Protein AF-A0A257A4C9-F1 (afdb_monomer)

Foldseek 3Di:
DDDAWDDDPQFTADPNDTHGFQKAFQFWFFDAPDDDDLCAQALGGHRLHDSLRGPQKDKAGFQHDVVRHIDTDFMARDDDPPNVVVHHNTDDDDDDDDDDDDPPDHDSHMWMDHDPDIDGRFDDPDVVVRVVVRLVSQLVCCCVVVVDDSVVSD

Sequence (154 aa):
MTRICTIKDGYAMLNGVKIKCIPMIGVIGVAGYEEVSCGVPGRHGGNMDTNLMRKGAILYLPVFRDGALFAVGDLHAVMSDGEVCVTGCEVSGKVTVELDVMKNLAPSWPVLEFGENYYLLVSHEDINKAFREGIKLAVKILEHSLGISWEDAY

Structure (mmCIF, N/CA/C/O backbone):
data_AF-A0A257A4C9-F1
#
_entry.id   AF-A0A257A4C9-F1
#
loop_
_atom_site.group_PDB
_atom_site.id
_atom_site.type_symbol
_atom_site.label_atom_id
_atom_site.label_alt_id
_atom_site.label_comp_id
_atom_site.label_asym_id
_atom_site.label_entity_id
_atom_site.label_seq_id
_atom_site.pdbx_PDB_ins_code
_atom_site.Cartn_x
_atom_site.Cartn_y
_atom_site.Cartn_z
_atom_site.occupancy
_atom_site.B_iso_or_equiv
_atom_site.auth_seq_id
_atom_site.auth_comp_id
_atom_site.auth_asym_id
_atom_site.auth_atom_id
_atom_site.pdbx_PDB_model_num
ATOM 1 N N . MET A 1 1 ? 1.589 8.442 24.575 1.00 70.69 1 MET A N 1
ATOM 2 C CA . MET A 1 1 ? 0.514 7.987 25.488 1.00 70.69 1 MET A CA 1
ATOM 3 C C . MET A 1 1 ? -0.563 7.356 24.628 1.00 70.69 1 MET A C 1
ATOM 5 O O . MET A 1 1 ? -1.149 8.070 23.827 1.00 70.69 1 MET A O 1
ATOM 9 N N . THR A 1 2 ? -0.783 6.049 24.753 1.00 84.44 2 THR A N 1
ATOM 10 C CA . THR A 1 2 ? -1.819 5.325 23.997 1.00 84.44 2 THR A CA 1
ATOM 11 C C . THR A 1 2 ? -3.203 5.669 24.539 1.00 84.44 2 THR A C 1
ATOM 13 O O . THR A 1 2 ? -3.380 5.783 25.754 1.00 84.44 2 THR A O 1
ATOM 16 N N . ARG A 1 3 ? -4.188 5.846 23.653 1.00 89.44 3 ARG A N 1
ATOM 17 C CA . ARG A 1 3 ? -5.594 6.045 24.025 1.00 89.44 3 ARG A CA 1
ATOM 18 C C . ARG A 1 3 ? -6.453 4.957 23.403 1.00 89.44 3 ARG A C 1
ATOM 20 O O . ARG A 1 3 ? -6.245 4.589 22.256 1.00 89.44 3 ARG A O 1
ATOM 27 N N . ILE A 1 4 ? -7.423 4.472 24.169 1.00 92.44 4 ILE A N 1
ATOM 28 C CA . ILE A 1 4 ? -8.406 3.505 23.683 1.00 92.44 4 ILE A CA 1
ATOM 29 C C . ILE A 1 4 ? -9.565 4.281 23.056 1.00 92.44 4 ILE A C 1
ATOM 31 O O . ILE A 1 4 ? -10.196 5.103 23.724 1.00 92.44 4 ILE A O 1
ATOM 35 N N . CYS A 1 5 ? -9.846 3.999 21.787 1.00 92.19 5 CYS A N 1
ATOM 36 C CA . CYS A 1 5 ? -10.993 4.527 21.056 1.00 92.19 5 CYS A CA 1
ATOM 37 C C . CYS A 1 5 ? -12.076 3.448 20.978 1.00 92.19 5 CYS A C 1
ATOM 39 O O . CYS A 1 5 ? -11.860 2.384 20.401 1.00 92.19 5 CYS A O 1
ATOM 41 N N . THR A 1 6 ? -13.260 3.711 21.531 1.00 95.56 6 THR A N 1
ATOM 42 C CA . THR A 1 6 ? -14.396 2.794 21.368 1.00 95.56 6 THR A CA 1
ATOM 43 C C . THR A 1 6 ? -14.983 2.961 19.973 1.00 95.56 6 THR A C 1
ATOM 45 O O . THR A 1 6 ? -15.331 4.077 19.587 1.00 95.56 6 THR A O 1
ATOM 48 N N . ILE A 1 7 ? -15.144 1.860 19.240 1.00 96.81 7 ILE A N 1
ATOM 49 C CA . ILE A 1 7 ? -15.824 1.851 17.942 1.00 96.81 7 ILE A CA 1
ATOM 50 C C . ILE A 1 7 ? -17.275 1.435 18.143 1.00 96.81 7 ILE A C 1
ATOM 52 O O . ILE A 1 7 ? -17.557 0.385 18.720 1.00 96.81 7 ILE A O 1
ATOM 56 N N . LYS A 1 8 ? -18.206 2.263 17.671 1.00 96.00 8 LYS A N 1
ATOM 57 C CA . LYS A 1 8 ? -19.644 2.007 17.758 1.00 96.00 8 LYS A CA 1
ATOM 58 C C . LYS A 1 8 ? -20.363 2.591 16.546 1.00 96.00 8 LYS A C 1
ATOM 60 O O . LYS A 1 8 ? -20.094 3.723 16.157 1.00 96.00 8 LYS A O 1
ATOM 65 N N . ASP A 1 9 ? -21.272 1.813 15.957 1.00 95.88 9 ASP A N 1
ATOM 66 C CA . ASP A 1 9 ? -22.125 2.221 14.829 1.00 95.88 9 ASP A CA 1
ATOM 67 C C . ASP A 1 9 ? -21.341 2.803 13.629 1.00 95.88 9 ASP A C 1
ATOM 69 O O . ASP A 1 9 ? -21.810 3.704 12.940 1.00 95.88 9 ASP A O 1
ATOM 73 N N . GLY A 1 10 ? -20.119 2.306 13.388 1.00 96.62 10 GLY A N 1
ATOM 74 C CA . GLY A 1 10 ? -19.238 2.789 12.316 1.00 96.62 10 GLY A CA 1
ATOM 75 C C . GLY A 1 10 ? -18.477 4.082 12.634 1.00 96.62 10 GLY A C 1
ATOM 76 O O . GLY A 1 10 ? -17.973 4.726 11.714 1.00 96.62 10 GLY A O 1
ATOM 77 N N . TYR A 1 11 ? -18.385 4.472 13.908 1.00 98.06 11 TYR A N 1
ATOM 78 C CA . TYR A 1 11 ? -17.624 5.636 14.363 1.00 98.06 11 TYR A CA 1
ATOM 79 C C . TYR A 1 11 ? -16.636 5.267 15.469 1.00 98.06 11 TYR A C 1
ATOM 81 O O . TYR A 1 11 ? -16.985 4.545 16.402 1.00 98.06 11 TYR A O 1
ATOM 89 N N . ALA A 1 12 ? -15.431 5.828 15.401 1.00 97.00 12 ALA A N 1
ATOM 90 C CA . ALA A 1 12 ? -14.470 5.841 16.493 1.00 97.00 12 ALA A CA 1
ATOM 91 C C . ALA A 1 12 ? -14.761 7.040 17.409 1.00 97.00 12 ALA A C 1
ATOM 93 O O . ALA A 1 12 ? -14.895 8.179 16.951 1.00 97.00 12 ALA A O 1
ATOM 94 N N . MET A 1 13 ? -14.877 6.776 18.709 1.00 96.31 13 MET A N 1
ATOM 95 C CA . MET A 1 13 ? -15.156 7.779 19.734 1.00 96.31 13 MET A CA 1
ATOM 96 C C . MET A 1 13 ? -13.851 8.242 20.385 1.00 96.31 13 MET A C 1
ATOM 98 O O . MET A 1 13 ? -13.225 7.473 21.114 1.00 96.31 13 MET A O 1
ATOM 102 N N . LEU A 1 14 ? -13.471 9.504 20.180 1.00 93.12 14 LEU A N 1
ATOM 103 C CA . LEU A 1 14 ? -12.269 10.098 20.771 1.00 93.12 14 LEU A CA 1
ATOM 104 C C . LEU A 1 14 ? -12.623 11.409 21.478 1.00 93.12 14 LEU A C 1
ATOM 106 O O . LEU A 1 14 ? -12.984 12.386 20.833 1.00 93.12 14 LEU A O 1
ATOM 110 N N . ASN A 1 15 ? -12.521 11.450 22.810 1.00 91.31 15 ASN A N 1
ATOM 111 C CA . ASN A 1 15 ? -12.806 12.647 23.622 1.00 91.31 15 ASN A CA 1
ATOM 112 C C . ASN A 1 15 ? -14.176 13.299 23.322 1.00 91.31 15 ASN A C 1
ATOM 114 O O . ASN A 1 15 ? -14.294 14.519 23.265 1.00 91.31 15 ASN A O 1
ATOM 118 N N . GLY A 1 16 ? -15.210 12.487 23.088 1.00 91.19 16 GLY A N 1
ATOM 119 C CA . GLY A 1 16 ? -16.552 12.972 22.735 1.00 91.19 16 GLY A CA 1
ATOM 120 C C . GLY A 1 16 ? -16.729 13.355 21.260 1.00 91.19 16 GLY A C 1
ATOM 121 O O . GLY A 1 16 ? -17.854 13.609 20.834 1.00 91.19 16 GLY A O 1
ATOM 122 N N . VAL A 1 17 ? -15.660 13.329 20.460 1.00 94.81 17 VAL A N 1
ATOM 123 C CA . VAL A 1 17 ? -15.711 13.504 19.006 1.00 94.81 17 VAL A CA 1
ATOM 124 C C . VAL A 1 17 ? -16.017 12.166 18.339 1.00 94.81 17 VAL A C 1
ATOM 126 O O . VAL A 1 17 ? -15.449 11.132 18.697 1.00 94.81 17 VAL A O 1
ATOM 129 N N . LYS A 1 18 ? -16.925 12.195 17.359 1.00 96.75 18 LYS A N 1
ATOM 130 C CA . LYS A 1 18 ? -17.245 11.056 16.494 1.00 96.75 18 LYS A CA 1
ATOM 131 C C . LYS A 1 18 ? -16.447 11.160 15.204 1.00 96.75 18 LYS A C 1
ATOM 133 O O . LYS A 1 18 ? -16.671 12.084 14.427 1.00 96.75 18 LYS A O 1
ATOM 138 N N . ILE A 1 19 ? -15.567 10.199 14.956 1.00 97.19 19 ILE A N 1
ATOM 139 C CA . ILE A 1 19 ? -14.790 10.110 13.718 1.00 97.19 19 ILE A CA 1
ATOM 140 C C . ILE A 1 19 ? -15.350 8.944 12.911 1.00 97.19 19 ILE A C 1
ATOM 142 O O . ILE A 1 19 ? -15.427 7.827 13.418 1.00 97.19 19 ILE A O 1
ATOM 146 N N . LYS A 1 20 ? -15.796 9.192 11.676 1.00 97.88 20 LYS A N 1
ATOM 147 C CA . LYS A 1 20 ? -16.339 8.131 10.818 1.00 97.88 20 LYS A CA 1
ATOM 148 C C . L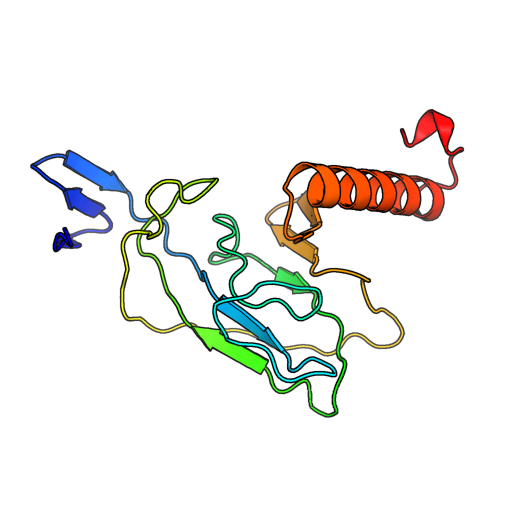YS A 1 20 ? -15.243 7.106 10.531 1.00 97.88 20 LYS A C 1
ATOM 150 O O . LYS A 1 20 ? -14.180 7.478 10.040 1.00 97.88 20 LYS A O 1
ATOM 155 N N . CYS A 1 21 ? -15.514 5.836 10.811 1.00 98.12 21 CYS A N 1
ATOM 156 C CA . CYS A 1 21 ? -14.602 4.759 10.464 1.00 98.12 21 CYS A CA 1
ATOM 157 C C . CYS A 1 21 ? -14.567 4.584 8.948 1.00 98.12 21 CYS A C 1
ATOM 159 O O . CYS A 1 21 ? -15.601 4.497 8.279 1.00 98.12 21 CYS A O 1
ATOM 161 N N . ILE A 1 22 ? -13.355 4.504 8.426 1.00 97.56 22 ILE A N 1
ATOM 162 C CA . ILE A 1 22 ? -13.051 4.176 7.042 1.00 97.56 22 ILE A CA 1
ATOM 163 C C . ILE A 1 22 ? -11.974 3.092 7.136 1.00 97.56 22 ILE A C 1
ATOM 165 O O . ILE A 1 22 ? -10.791 3.423 7.100 1.00 97.56 22 ILE A O 1
ATOM 169 N N . PRO A 1 23 ? -12.370 1.823 7.360 1.00 98.12 23 PRO A N 1
ATOM 170 C CA . PRO A 1 23 ? -11.409 0.769 7.639 1.00 98.12 23 PRO A CA 1
ATOM 171 C C . PRO A 1 23 ? -10.452 0.552 6.470 1.00 98.12 23 PRO A C 1
ATOM 173 O O . PRO A 1 23 ? -10.895 0.498 5.319 1.00 98.12 23 PRO A O 1
ATOM 176 N N . MET A 1 24 ? -9.171 0.395 6.777 1.00 98.62 24 MET A N 1
ATOM 177 C CA . MET A 1 24 ? -8.097 0.203 5.804 1.00 98.62 24 MET A CA 1
ATOM 178 C C . MET A 1 24 ? -7.061 -0.807 6.309 1.00 98.62 24 MET A C 1
ATOM 180 O O . MET A 1 24 ? -7.081 -1.200 7.477 1.00 98.62 24 MET A O 1
ATOM 184 N N . ILE A 1 25 ? -6.166 -1.205 5.411 1.00 98.81 25 ILE A N 1
ATOM 185 C CA . ILE A 1 25 ? -5.030 -2.086 5.671 1.00 98.81 25 ILE A CA 1
ATOM 186 C C . ILE A 1 25 ? -3.747 -1.243 5.631 1.00 98.81 25 ILE A C 1
ATOM 188 O O . ILE A 1 25 ? -3.469 -0.640 4.594 1.00 98.81 25 ILE A O 1
ATOM 192 N N . GLY A 1 26 ? -2.992 -1.194 6.729 1.00 98.69 26 GLY A N 1
ATOM 193 C CA . GLY A 1 26 ? -1.696 -0.509 6.828 1.00 98.69 26 GLY A CA 1
ATOM 194 C C . GLY A 1 26 ? -0.551 -1.338 6.245 1.00 98.69 26 GLY A C 1
ATOM 195 O O . GLY A 1 26 ? 0.178 -0.882 5.358 1.00 98.69 26 GLY A O 1
ATOM 196 N N . VAL A 1 27 ? -0.489 -2.620 6.633 1.00 98.81 27 VAL A N 1
ATOM 197 C CA . VAL A 1 27 ? 0.537 -3.571 6.182 1.00 98.81 27 VAL A CA 1
ATOM 198 C C . VAL A 1 27 ? -0.046 -4.597 5.215 1.00 98.81 27 VAL A C 1
ATOM 200 O O . VAL A 1 27 ? -0.852 -5.453 5.586 1.00 98.81 27 VAL A O 1
ATOM 203 N N . ILE A 1 28 ? 0.420 -4.573 3.968 1.00 98.75 28 ILE A N 1
ATOM 204 C CA . ILE A 1 28 ? 0.087 -5.576 2.949 1.00 98.75 28 ILE A CA 1
ATOM 205 C C . ILE A 1 28 ? 1.255 -5.754 1.987 1.00 98.75 28 ILE A C 1
ATOM 207 O O . ILE A 1 28 ? 1.833 -4.779 1.508 1.00 98.75 28 ILE A O 1
ATOM 211 N N . GLY A 1 29 ? 1.629 -6.997 1.695 1.00 98.38 29 GLY A N 1
ATOM 212 C CA . GLY A 1 29 ? 2.794 -7.242 0.858 1.00 98.38 29 GLY A CA 1
ATOM 213 C C . GLY A 1 29 ? 3.041 -8.699 0.511 1.00 98.38 29 GLY A C 1
ATOM 214 O O . GLY A 1 29 ? 2.261 -9.596 0.830 1.00 98.38 29 GLY A O 1
ATOM 215 N N . VAL A 1 30 ? 4.162 -8.904 -0.166 1.00 98.25 30 VAL A N 1
ATOM 216 C CA . VAL A 1 30 ? 4.714 -10.195 -0.593 1.00 98.25 30 VAL A CA 1
ATOM 217 C C . VAL A 1 30 ? 6.163 -10.302 -0.116 1.00 98.25 30 VAL A C 1
ATOM 219 O O . VAL A 1 30 ? 6.763 -9.305 0.285 1.00 98.25 30 VAL A O 1
ATOM 222 N N . ALA A 1 31 ? 6.760 -11.492 -0.154 1.00 97.94 31 ALA A N 1
ATOM 223 C CA . ALA A 1 31 ? 8.175 -11.632 0.171 1.00 97.94 31 ALA A CA 1
ATOM 224 C C . ALA A 1 31 ? 9.057 -10.950 -0.884 1.00 97.94 31 ALA A C 1
ATOM 226 O O . ALA A 1 31 ? 8.912 -11.183 -2.086 1.00 97.94 31 ALA A O 1
ATOM 227 N N . GLY A 1 32 ? 10.002 -10.134 -0.414 1.00 95.62 32 GLY A N 1
ATOM 228 C CA . GLY A 1 32 ? 11.060 -9.549 -1.231 1.00 95.62 32 GLY A CA 1
ATOM 229 C C . GLY A 1 32 ? 12.228 -10.509 -1.492 1.00 95.62 32 GLY A C 1
ATOM 230 O O . GLY A 1 32 ? 12.209 -11.694 -1.142 1.00 95.62 32 GLY A O 1
ATOM 231 N N . TYR A 1 33 ? 13.287 -9.981 -2.108 1.00 94.31 33 TYR A N 1
ATOM 232 C CA . TYR A 1 33 ? 14.558 -10.704 -2.215 1.00 94.31 33 TYR A CA 1
ATOM 233 C C . TYR A 1 33 ? 15.284 -10.795 -0.869 1.00 94.31 33 TYR A C 1
ATOM 235 O O . TYR A 1 33 ? 15.849 -11.839 -0.564 1.00 94.31 33 TYR A O 1
ATOM 243 N N . GLU A 1 34 ? 15.208 -9.749 -0.054 1.00 94.06 34 GLU A N 1
ATOM 244 C CA . GLU A 1 34 ? 15.827 -9.692 1.270 1.00 94.06 34 GLU A CA 1
ATOM 245 C C . GLU A 1 34 ? 14.771 -9.799 2.373 1.00 94.06 34 GLU A C 1
ATOM 247 O O . GLU A 1 34 ? 13.591 -9.508 2.150 1.00 94.06 34 GLU A O 1
ATOM 252 N N . GLU A 1 35 ? 15.200 -10.197 3.570 1.00 95.31 35 GLU A N 1
ATOM 253 C CA . GLU A 1 35 ? 14.360 -10.141 4.765 1.00 95.31 35 GLU A CA 1
ATOM 254 C C . GLU A 1 35 ? 14.174 -8.684 5.205 1.00 95.31 35 GLU A C 1
ATOM 256 O O . GLU A 1 35 ? 15.141 -7.936 5.368 1.00 95.31 35 GLU A O 1
ATOM 261 N N . VAL A 1 36 ? 12.919 -8.274 5.387 1.00 96.12 36 VAL A N 1
ATOM 262 C CA . VAL A 1 36 ? 12.548 -6.910 5.769 1.00 96.12 36 VAL A CA 1
ATOM 263 C C . VAL A 1 36 ? 11.503 -6.976 6.879 1.00 96.12 36 VAL A C 1
ATOM 265 O O . VAL A 1 36 ? 10.594 -7.803 6.843 1.00 96.12 36 VAL A O 1
ATOM 268 N N . SER A 1 37 ? 11.642 -6.107 7.883 1.00 97.50 37 SER A N 1
ATOM 269 C CA . SER A 1 37 ? 10.648 -5.960 8.951 1.00 97.50 37 SER A CA 1
ATOM 270 C C . SER A 1 37 ? 9.293 -5.539 8.379 1.00 97.50 37 SER A C 1
ATOM 272 O O . SER A 1 37 ? 9.243 -4.661 7.520 1.00 97.50 37 SER A O 1
ATOM 274 N N . CYS A 1 38 ? 8.194 -6.073 8.923 1.00 97.00 38 CYS A N 1
ATOM 275 C CA . CYS A 1 38 ? 6.836 -5.701 8.509 1.00 97.00 38 CYS A CA 1
ATOM 276 C C . CYS A 1 38 ? 6.573 -4.190 8.577 1.00 97.00 38 CYS A C 1
ATOM 278 O O . CYS A 1 38 ? 5.756 -3.707 7.808 1.00 97.00 38 CYS A O 1
ATOM 280 N N . GLY A 1 39 ? 7.271 -3.464 9.461 1.00 97.38 39 GLY A N 1
ATOM 281 C CA . GLY A 1 39 ? 7.145 -2.013 9.648 1.00 97.38 39 GLY A CA 1
ATOM 282 C C . GLY A 1 39 ? 7.874 -1.152 8.609 1.00 97.38 39 GLY A C 1
ATOM 283 O O . GLY A 1 39 ? 7.928 0.063 8.768 1.00 97.38 39 GLY A O 1
ATOM 284 N N . VAL A 1 40 ? 8.491 -1.748 7.583 1.00 97.69 40 VAL A N 1
ATOM 285 C CA . VAL A 1 40 ? 9.242 -1.014 6.555 1.00 97.69 40 VAL A CA 1
ATOM 286 C C . VAL A 1 40 ? 8.575 -1.218 5.194 1.00 97.69 40 VAL A C 1
ATOM 288 O O . VAL A 1 40 ? 8.544 -2.349 4.706 1.00 97.69 40 VAL A O 1
ATOM 291 N N . PRO A 1 41 ? 8.055 -0.158 4.549 1.00 98.12 41 PRO A N 1
ATOM 292 C CA . PRO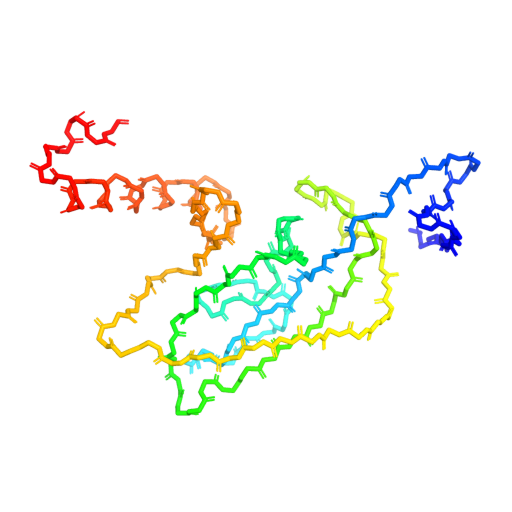 A 1 41 ? 7.520 -0.276 3.203 1.00 98.12 41 PRO A CA 1
ATOM 293 C C . PRO A 1 41 ? 8.627 -0.376 2.151 1.00 98.12 41 PRO A C 1
ATOM 295 O O . PRO A 1 41 ? 9.760 0.072 2.339 1.00 98.12 41 PRO A O 1
ATOM 298 N N . GLY A 1 42 ? 8.282 -0.914 0.988 1.00 97.69 42 GLY A N 1
ATOM 299 C CA . GLY A 1 42 ? 9.173 -0.966 -0.158 1.00 97.69 42 GLY A CA 1
ATOM 300 C C . GLY A 1 42 ? 8.494 -1.513 -1.406 1.00 97.69 42 GLY A C 1
ATOM 301 O O . GLY A 1 42 ? 7.274 -1.610 -1.502 1.00 97.69 42 GLY A O 1
ATOM 302 N N . ARG A 1 43 ? 9.308 -1.944 -2.377 1.00 97.56 43 ARG A N 1
ATOM 303 C CA . ARG A 1 43 ? 8.803 -2.528 -3.635 1.00 97.56 43 ARG A CA 1
ATOM 304 C C . ARG A 1 43 ? 7.917 -3.765 -3.421 1.00 97.56 43 ARG A C 1
ATOM 306 O O . ARG A 1 43 ? 7.129 -4.106 -4.290 1.00 97.56 43 ARG A O 1
ATOM 313 N N . HIS A 1 44 ? 8.059 -4.426 -2.277 1.00 97.81 44 HIS A N 1
ATOM 314 C CA . HIS A 1 44 ? 7.317 -5.618 -1.875 1.00 97.81 44 HIS A CA 1
ATOM 315 C C . HIS A 1 44 ? 5.992 -5.314 -1.153 1.00 97.81 44 HIS A C 1
ATOM 317 O O . HIS A 1 44 ? 5.319 -6.242 -0.709 1.00 97.81 44 HIS A O 1
ATOM 323 N N . GLY A 1 45 ? 5.604 -4.039 -1.046 1.00 98.31 45 GLY A N 1
ATOM 324 C CA . GLY A 1 45 ? 4.507 -3.596 -0.191 1.00 98.31 45 GLY A CA 1
ATOM 325 C C . GLY A 1 45 ? 5.035 -3.275 1.203 1.00 98.31 45 GLY A C 1
ATOM 326 O O . GLY A 1 45 ? 5.937 -2.451 1.333 1.00 98.31 45 GLY A O 1
ATOM 327 N N . GLY A 1 46 ? 4.502 -3.935 2.229 1.00 98.38 46 GLY A N 1
ATOM 328 C CA . GLY A 1 46 ? 4.884 -3.716 3.626 1.00 98.38 46 GLY A CA 1
ATOM 329 C C . GLY A 1 46 ? 4.033 -2.624 4.274 1.00 98.38 46 GLY A C 1
ATOM 330 O O . GLY A 1 46 ? 2.860 -2.484 3.924 1.00 98.38 46 GLY A O 1
ATOM 331 N N . ASN A 1 47 ? 4.616 -1.873 5.211 1.00 98.56 47 ASN A N 1
ATOM 332 C CA . ASN A 1 47 ? 3.937 -0.822 5.980 1.00 98.56 47 ASN A CA 1
ATOM 333 C C . ASN A 1 47 ? 3.716 0.464 5.172 1.00 98.56 47 ASN A C 1
ATOM 335 O O . ASN A 1 47 ? 4.426 1.455 5.345 1.00 98.56 47 ASN A O 1
ATOM 339 N N . MET A 1 48 ? 2.816 0.402 4.191 1.00 98.38 48 MET A N 1
ATOM 340 C CA . MET A 1 48 ? 2.586 1.498 3.247 1.00 98.38 48 MET A CA 1
ATOM 341 C C . MET A 1 48 ? 1.631 2.563 3.778 1.00 98.38 48 MET A C 1
ATOM 343 O O . MET A 1 48 ? 1.599 3.648 3.198 1.00 98.38 48 MET A O 1
ATOM 347 N N . ASP A 1 49 ? 0.807 2.235 4.779 1.00 98.44 49 ASP A N 1
ATOM 348 C CA . ASP A 1 49 ? -0.128 3.155 5.445 1.00 98.44 49 ASP A CA 1
ATOM 349 C C . ASP A 1 49 ? -0.846 4.096 4.477 1.00 98.44 49 ASP A C 1
ATOM 351 O O . ASP A 1 49 ? -0.944 5.313 4.631 1.00 98.44 49 ASP A O 1
ATOM 355 N N . THR A 1 50 ? -1.364 3.494 3.410 1.00 98.25 50 THR A N 1
ATOM 356 C CA . THR A 1 50 ? -2.057 4.206 2.345 1.00 98.25 50 THR A CA 1
ATOM 357 C C . THR A 1 50 ? -3.552 4.160 2.628 1.00 98.25 50 THR A C 1
ATOM 359 O O . THR A 1 50 ? -4.175 3.107 2.510 1.00 98.25 50 THR A O 1
ATOM 362 N N . ASN A 1 51 ? -4.165 5.298 2.970 1.00 96.94 51 ASN A N 1
ATOM 363 C CA . ASN A 1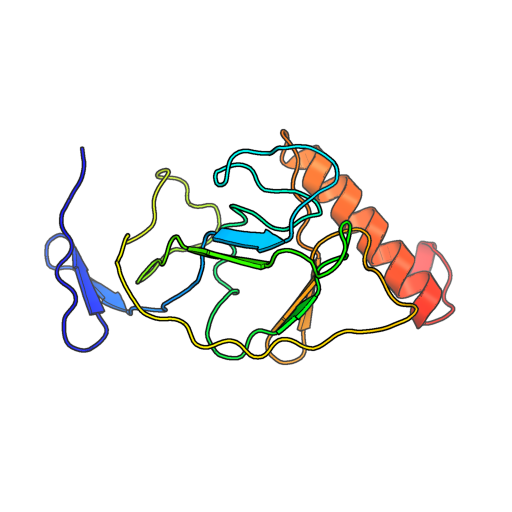 51 ? -5.581 5.372 3.381 1.00 96.94 51 ASN A CA 1
ATOM 364 C C . ASN A 1 51 ? -6.600 4.911 2.316 1.00 96.94 51 ASN A C 1
ATOM 366 O O . ASN A 1 51 ? -7.763 4.627 2.625 1.00 96.94 51 ASN A O 1
ATOM 370 N N . LEU A 1 52 ? -6.163 4.810 1.060 1.00 98.06 52 LEU A N 1
ATOM 371 C CA . LEU A 1 52 ? -6.927 4.268 -0.057 1.00 98.06 52 LEU A CA 1
ATOM 372 C C . LEU A 1 52 ? -6.900 2.731 -0.120 1.00 98.06 52 LEU A C 1
ATOM 374 O O . LEU A 1 52 ? -7.703 2.154 -0.851 1.00 98.06 52 LEU A O 1
ATOM 378 N N . MET A 1 53 ? -6.052 2.057 0.667 1.00 98.19 53 MET A N 1
ATOM 379 C CA . MET A 1 53 ? -5.981 0.596 0.782 1.00 98.19 53 MET A CA 1
ATOM 380 C C . MET A 1 53 ? -7.154 0.046 1.610 1.00 98.19 53 MET A C 1
ATOM 382 O O . MET A 1 53 ? -7.014 -0.433 2.737 1.00 98.19 53 MET A O 1
ATOM 386 N N . ARG A 1 54 ? -8.360 0.164 1.057 1.00 97.19 54 ARG A N 1
ATOM 387 C CA . ARG A 1 54 ? -9.636 -0.193 1.693 1.00 97.19 54 ARG A CA 1
ATOM 388 C C . ARG A 1 54 ? -10.519 -0.993 0.740 1.00 97.19 54 ARG A C 1
ATOM 390 O O . ARG A 1 54 ? -10.179 -1.201 -0.418 1.00 97.19 54 ARG A O 1
ATOM 397 N N . LYS A 1 55 ? -11.686 -1.442 1.213 1.00 97.88 55 LYS A N 1
ATOM 398 C CA . LYS A 1 55 ? -12.626 -2.240 0.403 1.00 97.88 55 LYS A CA 1
ATOM 399 C C . LYS A 1 55 ? -12.877 -1.601 -0.976 1.00 97.88 55 LYS A C 1
ATOM 401 O O . LYS A 1 55 ? -13.296 -0.448 -1.048 1.00 97.88 55 LYS A O 1
ATOM 406 N N . GLY A 1 56 ? -12.680 -2.391 -2.033 1.00 97.88 56 GLY A N 1
ATOM 407 C CA . GLY A 1 56 ? -12.808 -1.965 -3.432 1.00 97.88 56 GLY A CA 1
ATOM 408 C C . GLY A 1 56 ? -11.487 -1.560 -4.096 1.00 97.88 56 GLY A C 1
ATOM 409 O O . GLY A 1 56 ? -11.488 -1.324 -5.296 1.00 97.88 56 GLY A O 1
ATOM 410 N N . ALA A 1 57 ? -10.387 -1.492 -3.344 1.00 98.44 57 ALA A N 1
ATOM 411 C CA . ALA A 1 57 ? -9.042 -1.341 -3.888 1.00 98.44 57 ALA A CA 1
ATOM 412 C C . ALA A 1 57 ? -8.532 -2.632 -4.540 1.00 98.44 57 ALA A C 1
ATOM 414 O O . ALA A 1 57 ? -8.791 -3.726 -4.033 1.00 98.44 57 ALA A O 1
ATOM 415 N N . ILE A 1 58 ? -7.731 -2.480 -5.595 1.00 98.38 58 ILE A N 1
ATOM 416 C CA . ILE A 1 58 ? -6.906 -3.544 -6.176 1.00 98.38 58 ILE A CA 1
ATOM 417 C C . ILE A 1 58 ? -5.444 -3.129 -6.022 1.00 98.38 58 ILE A C 1
ATOM 419 O O . ILE A 1 58 ? -5.065 -2.022 -6.398 1.00 98.38 58 ILE A O 1
ATOM 423 N N . LEU A 1 59 ? -4.619 -4.003 -5.446 1.00 98.31 59 LEU A N 1
ATOM 424 C CA . LEU A 1 59 ? -3.191 -3.757 -5.267 1.00 98.31 59 LEU A CA 1
ATOM 425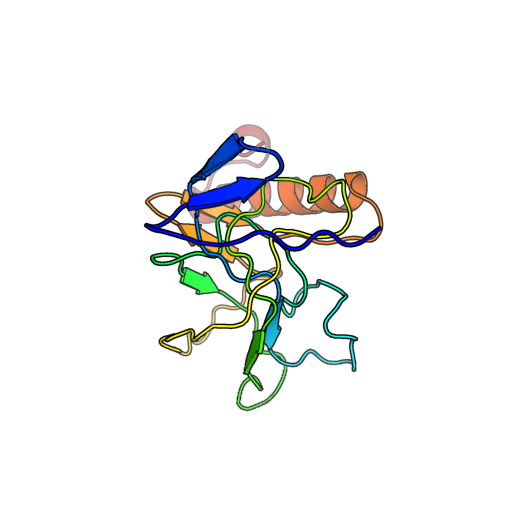 C C . LEU A 1 59 ? -2.381 -4.687 -6.168 1.00 98.31 59 LEU A C 1
ATOM 427 O O . LEU A 1 59 ? -2.426 -5.907 -6.022 1.00 98.31 59 LEU A O 1
ATOM 431 N N . TYR A 1 60 ? -1.584 -4.091 -7.045 1.00 97.81 60 TYR A N 1
ATOM 432 C CA . TYR A 1 60 ? -0.643 -4.784 -7.909 1.00 97.81 60 TYR A CA 1
ATOM 433 C C . TYR A 1 60 ? 0.736 -4.789 -7.253 1.00 97.81 60 TYR A C 1
ATOM 435 O O . TYR A 1 60 ? 1.333 -3.732 -7.040 1.00 97.81 60 TYR A O 1
ATOM 443 N N . LEU A 1 61 ? 1.248 -5.982 -6.949 1.00 97.62 61 LEU A N 1
ATOM 444 C CA . LEU A 1 61 ? 2.566 -6.184 -6.350 1.00 97.62 61 LEU A CA 1
ATOM 445 C C . LEU A 1 61 ? 3.484 -6.952 -7.310 1.00 97.62 61 LEU A C 1
ATOM 447 O O . LEU A 1 61 ? 3.047 -7.933 -7.915 1.00 97.62 61 LEU A O 1
ATOM 451 N N . PRO A 1 62 ? 4.763 -6.561 -7.438 1.00 96.12 62 PRO A N 1
ATOM 452 C CA . PRO A 1 62 ? 5.755 -7.402 -8.098 1.00 96.12 62 PRO A CA 1
ATOM 453 C C . PRO A 1 62 ? 6.007 -8.684 -7.293 1.00 96.12 62 PRO A C 1
ATOM 455 O O . PRO A 1 62 ? 6.112 -8.650 -6.070 1.00 96.12 62 PRO A O 1
ATOM 458 N N . VAL A 1 63 ? 6.154 -9.817 -7.983 1.00 96.19 63 VAL A N 1
ATOM 459 C CA . VAL A 1 63 ? 6.459 -11.116 -7.363 1.00 96.19 63 VAL A CA 1
ATOM 460 C C . VAL A 1 63 ? 7.964 -11.381 -7.437 1.00 96.19 63 VAL A C 1
ATOM 462 O O . VAL A 1 63 ? 8.516 -11.504 -8.528 1.00 96.19 63 VAL A O 1
ATOM 465 N N . PHE A 1 64 ? 8.626 -11.486 -6.281 1.00 95.69 64 PHE A N 1
ATOM 466 C CA . PHE A 1 64 ? 10.081 -11.713 -6.186 1.00 95.69 64 PHE A CA 1
ATOM 467 C C . PHE A 1 64 ? 10.466 -13.157 -5.847 1.00 95.69 64 PHE A C 1
ATOM 469 O O . PHE A 1 64 ? 11.605 -13.570 -6.062 1.00 95.69 64 PHE A O 1
ATOM 476 N N . ARG A 1 65 ? 9.531 -13.918 -5.275 1.00 96.25 65 ARG A N 1
ATOM 477 C CA . ARG A 1 65 ? 9.722 -15.290 -4.794 1.00 96.25 65 ARG A CA 1
ATOM 478 C C . ARG A 1 65 ? 8.575 -16.170 -5.271 1.00 96.25 65 ARG A C 1
ATOM 480 O O . ARG A 1 65 ? 7.449 -15.693 -5.421 1.00 96.25 65 ARG A O 1
ATOM 487 N N . ASP A 1 66 ? 8.853 -17.454 -5.467 1.00 95.88 66 ASP A N 1
ATOM 488 C CA . ASP A 1 66 ? 7.836 -18.425 -5.865 1.00 95.88 66 ASP A CA 1
ATOM 489 C C . ASP A 1 66 ? 6.677 -18.449 -4.863 1.00 95.88 66 ASP A C 1
ATOM 491 O O . ASP A 1 66 ? 6.870 -18.456 -3.647 1.00 95.88 66 ASP A O 1
ATOM 495 N N . GLY A 1 67 ? 5.454 -18.422 -5.393 1.00 95.94 67 GLY A N 1
ATOM 496 C CA . GLY A 1 67 ? 4.233 -18.347 -4.591 1.00 95.94 67 GLY A CA 1
ATOM 497 C C . GLY A 1 67 ? 3.957 -16.978 -3.963 1.00 95.94 67 GLY A C 1
ATOM 498 O O . GLY A 1 67 ? 2.977 -16.861 -3.232 1.00 95.94 67 GLY A O 1
ATOM 499 N N . ALA A 1 68 ? 4.785 -15.961 -4.237 1.00 97.31 68 ALA A N 1
ATOM 500 C CA . ALA A 1 68 ? 4.738 -14.593 -3.710 1.00 97.31 68 ALA A CA 1
ATOM 501 C C . ALA A 1 68 ? 4.894 -14.461 -2.182 1.00 97.31 68 ALA A C 1
ATOM 503 O O . ALA A 1 68 ? 5.508 -13.505 -1.725 1.00 97.31 68 ALA A O 1
ATOM 504 N N . LEU A 1 69 ? 4.408 -15.424 -1.393 1.00 97.75 69 LEU A N 1
ATOM 505 C CA . LEU A 1 69 ? 4.408 -15.416 0.073 1.00 97.75 69 LEU A CA 1
ATOM 506 C C . LEU A 1 69 ? 3.679 -14.178 0.623 1.00 97.75 69 LEU A C 1
ATOM 508 O O . LEU A 1 69 ? 4.232 -13.385 1.380 1.00 97.75 69 LEU A O 1
ATOM 512 N N . PHE A 1 70 ? 2.432 -14.009 0.178 1.00 98.44 70 PHE A N 1
ATOM 513 C CA . PHE A 1 70 ? 1.553 -12.904 0.557 1.00 98.44 70 PHE A CA 1
ATOM 514 C C . PHE A 1 70 ? 1.266 -12.860 2.067 1.00 98.44 70 PHE A C 1
ATOM 516 O O . PHE A 1 70 ? 0.973 -13.889 2.682 1.00 98.44 70 PHE A O 1
ATOM 523 N N . ALA A 1 71 ? 1.273 -11.654 2.639 1.00 98.31 71 ALA A N 1
ATOM 524 C CA . ALA A 1 71 ? 0.896 -11.384 4.022 1.00 98.31 71 ALA A CA 1
ATOM 525 C C . ALA A 1 71 ? 0.136 -10.053 4.158 1.00 98.31 71 ALA A C 1
ATOM 527 O O . ALA A 1 71 ? 0.311 -9.123 3.367 1.00 98.31 71 ALA A O 1
ATOM 528 N N . VAL A 1 72 ? -0.708 -9.964 5.191 1.00 98.50 72 VAL A N 1
ATOM 529 C CA . VAL A 1 72 ? -1.531 -8.788 5.498 1.00 98.50 72 VAL A CA 1
ATOM 530 C C . VAL A 1 72 ? -1.718 -8.633 7.007 1.00 98.50 72 VAL A C 1
ATOM 532 O O . VAL A 1 72 ? -1.846 -9.629 7.724 1.00 98.50 72 VAL A O 1
ATOM 535 N N . GLY A 1 73 ? -1.753 -7.396 7.492 1.0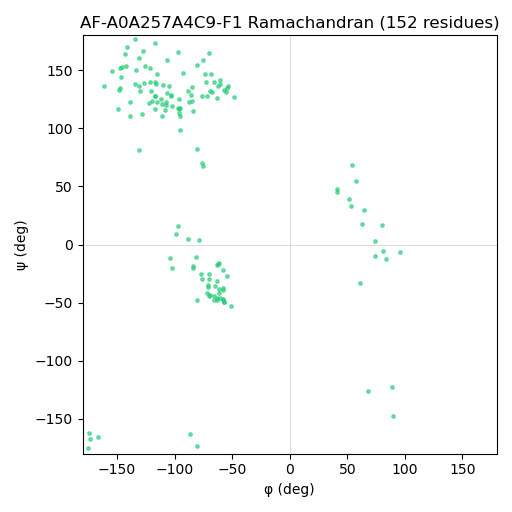0 98.38 73 GLY A N 1
ATOM 536 C CA . GLY A 1 73 ? -1.933 -7.064 8.900 1.00 98.38 73 GLY A CA 1
ATOM 537 C C . GLY A 1 73 ? -2.248 -5.586 9.104 1.00 98.38 73 GLY A C 1
ATOM 538 O O . GLY A 1 73 ? -2.599 -4.891 8.155 1.00 98.38 73 GLY A O 1
ATOM 539 N N . ASP A 1 74 ? -2.122 -5.147 10.355 1.00 98.50 74 ASP A N 1
ATOM 540 C CA . ASP A 1 74 ? -2.148 -3.732 10.741 1.00 98.50 74 ASP A CA 1
ATOM 541 C C . ASP A 1 74 ? -3.387 -2.975 10.243 1.00 98.50 74 ASP A C 1
ATOM 543 O O . ASP A 1 74 ? -3.363 -2.193 9.296 1.00 98.50 74 ASP A O 1
ATOM 547 N N . LEU A 1 75 ? -4.546 -3.327 10.802 1.00 98.62 75 LEU A N 1
ATOM 548 C CA . LEU A 1 75 ? -5.805 -2.737 10.365 1.00 98.62 75 LEU A CA 1
ATOM 549 C C . LEU A 1 75 ? -6.079 -1.459 11.149 1.00 98.62 75 LEU A C 1
ATOM 551 O O . LEU A 1 75 ? -6.104 -1.464 12.379 1.00 98.62 75 LEU A O 1
ATOM 555 N N . HIS A 1 76 ? -6.436 -0.402 10.428 1.00 98.44 76 HIS A N 1
ATOM 556 C CA . HIS A 1 76 ? -6.890 0.850 11.023 1.00 98.44 76 HIS A CA 1
ATOM 557 C C . HIS A 1 76 ? -8.394 0.994 10.832 1.00 98.44 76 HIS A C 1
ATOM 559 O O . HIS A 1 76 ? -8.905 0.888 9.718 1.00 98.44 76 HIS A O 1
ATOM 565 N N . ALA A 1 77 ? -9.130 1.305 11.900 1.00 97.94 77 ALA A N 1
ATOM 566 C CA . ALA A 1 77 ? -10.540 1.674 11.783 1.00 97.94 77 ALA A CA 1
ATOM 567 C C . ALA A 1 77 ? -10.717 3.045 11.113 1.00 97.94 77 ALA A C 1
ATOM 569 O O . ALA A 1 77 ? -11.743 3.309 10.482 1.00 97.94 77 ALA A O 1
ATOM 570 N N . VAL A 1 78 ? -9.730 3.923 11.287 1.00 96.50 78 VAL A N 1
ATOM 571 C CA . VAL A 1 78 ? -9.591 5.207 10.603 1.00 96.50 78 VAL A CA 1
ATOM 572 C C . VAL A 1 78 ? -8.142 5.674 10.713 1.00 96.50 78 VAL A C 1
ATOM 574 O O . VAL A 1 78 ? -7.545 5.601 11.785 1.00 96.50 78 VAL A O 1
ATOM 577 N N . MET A 1 79 ? -7.604 6.169 9.606 1.00 97.75 79 MET A N 1
ATOM 578 C CA . MET A 1 79 ? -6.310 6.833 9.504 1.00 97.75 79 MET A CA 1
ATOM 579 C C . MET A 1 79 ? -6.368 7.777 8.292 1.00 97.75 79 MET A C 1
ATOM 581 O O . MET A 1 79 ? -7.115 7.526 7.342 1.00 97.75 79 MET A O 1
ATOM 585 N N . SER A 1 80 ? -5.626 8.879 8.344 1.00 95.50 80 SER A N 1
ATOM 586 C CA . SER A 1 80 ? -5.560 9.888 7.280 1.00 95.50 80 SER A CA 1
ATOM 587 C C . SER A 1 80 ? -4.149 9.970 6.702 1.00 95.50 80 SER A C 1
ATOM 589 O O . SER A 1 80 ? -3.227 9.356 7.233 1.00 95.50 80 SER A O 1
ATOM 591 N N . ASP A 1 81 ? -3.982 10.752 5.633 1.00 97.25 81 ASP A N 1
ATOM 592 C CA . ASP A 1 81 ? -2.686 10.926 4.977 1.00 97.25 81 ASP A CA 1
ATOM 593 C C . ASP A 1 81 ? -1.587 11.362 5.950 1.00 97.25 81 ASP A C 1
ATOM 595 O O . ASP A 1 81 ? -1.770 12.252 6.788 1.00 97.25 81 ASP A O 1
ATOM 599 N N . GLY A 1 82 ? -0.426 10.730 5.794 1.00 95.12 82 GLY A N 1
ATOM 600 C CA . GLY A 1 82 ? 0.811 11.071 6.482 1.00 95.12 82 GLY A CA 1
ATOM 601 C C . GLY A 1 82 ? 0.973 10.488 7.881 1.00 95.12 82 GLY A C 1
ATOM 602 O O . GLY A 1 82 ? 2.081 10.583 8.394 1.00 95.12 82 GLY A O 1
ATOM 603 N N . GLU A 1 83 ? -0.085 9.935 8.492 1.00 96.44 83 GLU A N 1
ATOM 604 C CA . GLU A 1 83 ? -0.027 9.246 9.794 1.00 96.44 83 GLU A CA 1
ATOM 605 C C . GLU A 1 83 ? 0.881 9.953 10.826 1.00 96.44 83 GLU A C 1
ATOM 607 O O . GLU A 1 83 ? 1.719 9.379 11.518 1.00 96.44 83 GLU A O 1
ATOM 612 N N . VAL A 1 84 ? 0.740 11.276 10.917 1.00 95.75 84 VAL A N 1
ATOM 613 C CA . VAL A 1 84 ? 1.741 12.141 11.566 1.00 95.75 84 VAL A CA 1
ATOM 614 C C . VAL A 1 84 ? 1.946 11.863 13.061 1.00 95.75 84 VAL A C 1
ATOM 616 O O . VAL A 1 84 ? 2.930 12.309 13.649 1.00 95.75 84 VAL A O 1
ATOM 619 N N . CYS A 1 85 ? 1.009 11.153 13.695 1.00 93.38 85 CYS A N 1
ATOM 620 C CA . CYS A 1 85 ? 1.079 10.732 15.091 1.00 93.38 85 CYS A CA 1
ATOM 621 C C . CYS A 1 85 ? 1.588 9.297 15.291 1.00 93.38 85 CYS A C 1
ATOM 623 O O . CYS A 1 85 ? 1.433 8.779 16.398 1.00 93.38 85 CYS A O 1
ATOM 625 N N . VAL A 1 86 ? 2.212 8.692 14.271 1.00 93.81 86 VAL A N 1
ATOM 626 C CA . VAL A 1 86 ? 2.856 7.359 14.293 1.00 93.81 86 VAL A CA 1
ATOM 627 C C . VAL A 1 86 ? 1.881 6.175 14.305 1.00 93.81 86 VAL A C 1
ATOM 629 O O . VAL A 1 86 ? 2.315 5.040 14.208 1.00 93.81 86 VAL A O 1
ATOM 632 N N . THR A 1 87 ? 0.586 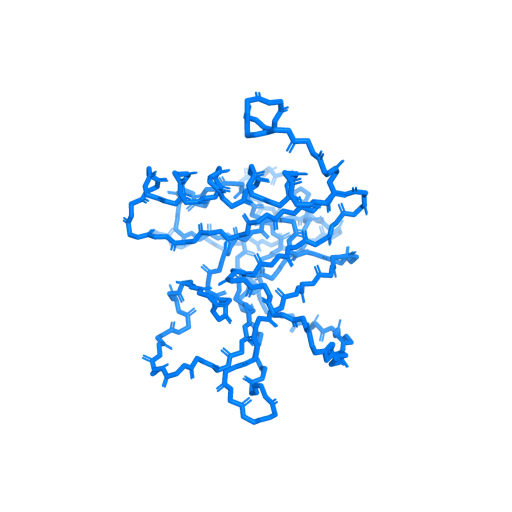6.420 14.497 1.00 94.94 87 THR A N 1
ATOM 633 C CA . THR A 1 87 ? -0.436 5.364 14.571 1.00 94.94 87 THR A CA 1
ATOM 634 C C . THR A 1 87 ? -1.754 5.866 14.006 1.00 94.94 87 THR A C 1
ATOM 636 O O . THR A 1 87 ? -2.073 7.062 14.119 1.00 94.94 87 THR A O 1
ATOM 639 N N . GLY A 1 88 ? -2.555 4.943 13.485 1.00 95.44 88 GLY A N 1
ATOM 640 C CA . GLY A 1 88 ? -3.965 5.140 13.207 1.00 95.44 88 GLY A CA 1
ATOM 641 C C . GLY A 1 88 ? -4.849 4.833 14.420 1.00 95.44 88 GLY A C 1
ATOM 642 O O . GLY A 1 88 ? -4.429 4.746 15.576 1.00 95.44 88 GLY A O 1
ATOM 643 N N . CYS A 1 89 ? -6.146 4.654 14.165 1.00 96.75 89 CYS A N 1
ATOM 644 C CA . CYS A 1 89 ? -7.027 3.990 15.121 1.00 96.75 89 CYS A CA 1
ATOM 645 C C . CYS A 1 89 ? -6.861 2.468 14.988 1.00 96.75 89 CYS A C 1
ATOM 647 O O . CYS A 1 89 ? -7.670 1.824 14.314 1.00 96.75 89 CYS A O 1
ATOM 649 N N . GLU A 1 90 ? -5.823 1.931 15.630 1.00 97.69 90 GLU A N 1
ATOM 650 C CA . GLU A 1 90 ? -5.432 0.514 15.592 1.00 97.69 90 GLU A CA 1
ATOM 651 C C . GLU A 1 90 ? -6.542 -0.449 16.008 1.00 97.69 90 GLU A C 1
ATOM 653 O O . GLU A 1 90 ? -7.167 -0.279 17.063 1.00 97.69 90 GLU A O 1
ATOM 658 N N . VAL A 1 91 ? -6.768 -1.496 15.208 1.00 97.56 91 VAL A N 1
ATOM 659 C CA . VAL A 1 91 ? -7.778 -2.523 15.489 1.00 97.56 91 VAL A CA 1
ATOM 660 C C . VAL A 1 91 ? -7.380 -3.920 15.026 1.00 97.56 91 VAL A C 1
ATOM 662 O O . VAL A 1 91 ? -6.687 -4.122 14.035 1.00 97.56 91 VAL A O 1
ATOM 665 N N . SER A 1 92 ? -7.919 -4.931 15.708 1.00 97.38 92 SER A N 1
ATOM 666 C CA . SER A 1 92 ? -8.011 -6.274 15.139 1.00 97.38 92 SER A CA 1
ATOM 667 C C . SER A 1 92 ? -9.208 -6.370 14.190 1.00 97.38 92 SER A C 1
ATOM 669 O O . SER A 1 92 ? -10.200 -5.647 14.313 1.00 97.38 92 SER A O 1
ATOM 671 N N . GLY A 1 93 ? -9.142 -7.293 13.237 1.00 96.31 93 GLY A N 1
ATOM 672 C CA . GLY A 1 93 ? -10.223 -7.484 12.281 1.00 96.31 93 GLY A CA 1
ATOM 673 C C . GLY A 1 93 ? -10.006 -8.689 11.383 1.00 96.31 93 GLY A C 1
ATOM 674 O O . GLY A 1 93 ? -9.167 -9.549 11.647 1.00 96.31 93 GLY A O 1
ATOM 675 N N . LYS A 1 94 ? -10.813 -8.762 10.327 1.00 97.81 94 LYS A N 1
ATOM 676 C CA . LYS A 1 94 ? -10.721 -9.793 9.295 1.00 97.81 94 LYS A CA 1
ATOM 677 C C . LYS A 1 94 ? -10.737 -9.120 7.936 1.00 97.81 94 LYS A C 1
ATOM 679 O O . LYS A 1 94 ? -11.559 -8.237 7.700 1.00 97.81 94 LYS A O 1
ATOM 684 N N . VAL A 1 95 ? -9.865 -9.583 7.055 1.00 97.81 95 VAL A N 1
ATOM 685 C CA . VAL A 1 95 ? -9.808 -9.157 5.660 1.00 97.81 95 VAL A CA 1
ATOM 686 C C . VAL A 1 95 ? -10.116 -10.368 4.790 1.00 97.81 95 VAL A C 1
ATOM 688 O O . VAL A 1 95 ? -9.683 -11.482 5.082 1.00 97.81 95 VAL A O 1
ATOM 691 N N . THR A 1 96 ? -10.880 -10.151 3.727 1.00 98.31 96 THR A N 1
ATOM 692 C CA . THR A 1 96 ? -11.043 -11.116 2.641 1.00 98.31 96 THR A CA 1
ATOM 693 C C . THR A 1 96 ? -10.457 -10.479 1.396 1.00 98.31 96 THR A C 1
ATOM 695 O O . THR A 1 96 ? -10.868 -9.380 1.029 1.00 98.31 96 THR A O 1
ATOM 698 N N . VAL A 1 97 ? -9.487 -11.157 0.791 1.00 98.00 97 VAL A N 1
ATOM 699 C CA . VAL A 1 97 ? -8.833 -10.737 -0.449 1.00 98.00 97 VAL A CA 1
ATOM 700 C C . VAL A 1 97 ? -9.008 -11.818 -1.504 1.00 98.00 97 VAL A C 1
ATOM 702 O O . VAL A 1 97 ? -9.126 -13.000 -1.177 1.00 98.00 97 VAL A O 1
ATOM 705 N N . GLU A 1 98 ? -9.004 -11.396 -2.759 1.00 98.44 98 GLU A N 1
ATOM 706 C CA . GLU A 1 98 ? -8.834 -12.263 -3.917 1.00 98.44 98 GLU A CA 1
ATOM 707 C C . GLU A 1 98 ? -7.413 -12.057 -4.443 1.00 98.44 98 GLU A C 1
ATOM 709 O O . GLU A 1 98 ? -6.924 -10.928 -4.473 1.00 98.44 98 GLU A O 1
ATOM 714 N N . LEU A 1 99 ? -6.733 -13.148 -4.790 1.00 98.00 99 LEU A N 1
ATOM 715 C CA . LEU A 1 99 ? -5.365 -13.119 -5.297 1.00 98.00 99 LEU A CA 1
ATOM 716 C C . LEU A 1 99 ? -5.361 -13.714 -6.703 1.00 98.00 99 LEU A C 1
ATOM 718 O O . LEU A 1 99 ? -5.760 -14.865 -6.879 1.00 98.00 99 LEU A O 1
ATOM 722 N N . ASP A 1 100 ? -4.872 -12.942 -7.669 1.00 96.69 100 ASP A N 1
ATOM 723 C CA . ASP A 1 100 ? -4.670 -13.374 -9.052 1.00 96.69 100 ASP A CA 1
ATOM 724 C C . ASP A 1 100 ? -3.218 -13.114 -9.482 1.00 96.69 100 ASP A C 1
ATOM 726 O O . ASP A 1 100 ? -2.527 -12.250 -8.937 1.00 96.69 100 ASP A O 1
ATOM 730 N N . VAL A 1 101 ? -2.735 -13.894 -10.448 1.00 95.69 101 VAL A N 1
ATOM 731 C CA . VAL A 1 101 ? -1.362 -13.834 -10.947 1.00 95.69 101 VAL A CA 1
ATOM 732 C C . VAL A 1 101 ? -1.350 -13.296 -12.370 1.00 95.69 101 VAL A C 1
ATOM 734 O O . VAL A 1 101 ? -1.688 -13.990 -13.330 1.00 95.69 101 VAL A O 1
ATOM 737 N N . MET A 1 102 ? -0.835 -12.078 -12.522 1.00 94.25 102 MET A N 1
ATOM 738 C CA . MET A 1 102 ? -0.573 -11.481 -13.828 1.00 94.25 102 MET A CA 1
ATOM 739 C C . MET A 1 102 ? 0.793 -11.923 -14.360 1.00 94.25 102 MET A C 1
ATOM 741 O O . MET A 1 102 ? 1.825 -11.728 -13.721 1.00 94.25 102 MET A O 1
ATOM 745 N N . LYS A 1 103 ? 0.814 -12.517 -15.557 1.00 92.69 103 LYS A N 1
ATOM 746 C CA . LYS A 1 103 ? 2.055 -12.924 -16.235 1.00 92.69 103 LYS A CA 1
ATOM 747 C C . LYS A 1 103 ? 2.545 -11.824 -17.171 1.00 92.69 103 LYS A C 1
ATOM 749 O O . LYS A 1 103 ? 1.741 -11.137 -17.792 1.00 92.69 103 LYS A O 1
ATOM 754 N N . ASN A 1 104 ? 3.866 -11.723 -17.326 1.00 86.69 104 ASN A N 1
ATOM 755 C CA . ASN A 1 104 ? 4.545 -10.773 -18.223 1.00 86.69 104 ASN A CA 1
ATOM 756 C C . ASN A 1 104 ? 4.328 -9.287 -17.887 1.00 86.69 104 ASN A C 1
ATOM 758 O O . ASN A 1 104 ? 4.598 -8.425 -18.718 1.00 86.69 104 ASN A O 1
ATOM 762 N N . LEU A 1 105 ? 3.876 -8.985 -16.670 1.00 81.69 105 LEU A N 1
ATOM 763 C CA . LEU A 1 105 ? 3.729 -7.630 -16.162 1.00 81.69 105 LEU A CA 1
ATOM 764 C C . LEU A 1 105 ? 4.200 -7.607 -14.709 1.00 81.69 105 LEU A C 1
ATOM 766 O O . LEU A 1 105 ? 3.695 -8.361 -13.884 1.00 81.69 105 LEU A O 1
ATOM 770 N N . ALA A 1 106 ? 5.175 -6.757 -14.402 1.00 83.12 106 ALA A N 1
ATOM 771 C CA . ALA A 1 106 ? 5.634 -6.534 -13.038 1.00 83.12 106 ALA A CA 1
ATOM 772 C C . ALA A 1 106 ? 5.875 -5.034 -12.851 1.00 83.12 106 ALA A C 1
ATOM 774 O O . ALA A 1 106 ? 6.800 -4.491 -13.467 1.00 83.12 106 ALA A O 1
ATOM 775 N N . PRO A 1 107 ? 5.053 -4.337 -12.050 1.00 90.00 107 PRO A N 1
ATOM 776 C CA . PRO A 1 107 ? 5.311 -2.939 -11.779 1.00 90.00 107 PRO A CA 1
ATOM 777 C C . PRO A 1 107 ? 6.579 -2.823 -10.924 1.00 90.00 107 PRO A C 1
ATOM 779 O O . PRO A 1 107 ? 6.887 -3.688 -10.106 1.00 90.00 107 PRO A O 1
ATOM 782 N N . SER A 1 108 ? 7.349 -1.754 -11.121 1.00 93.19 108 SER A N 1
ATOM 783 C CA . SER A 1 108 ? 8.589 -1.567 -10.357 1.00 93.19 108 SER A CA 1
ATOM 784 C C . SER A 1 108 ? 8.318 -1.246 -8.878 1.00 93.19 108 SER A C 1
ATOM 786 O O . SER A 1 108 ? 9.144 -1.555 -8.018 1.00 93.19 108 SER A O 1
ATOM 788 N N . TRP A 1 109 ? 7.152 -0.672 -8.589 1.00 97.56 109 TRP A N 1
ATOM 789 C CA . TRP A 1 109 ? 6.626 -0.345 -7.265 1.00 97.56 109 TRP A CA 1
ATOM 790 C C . TRP A 1 109 ? 5.188 -0.849 -7.138 1.00 97.56 109 TRP A C 1
ATOM 792 O O . TRP A 1 109 ? 4.557 -1.067 -8.174 1.00 97.56 109 TRP A O 1
ATOM 802 N N . PRO A 1 110 ? 4.646 -1.011 -5.919 1.00 98.06 110 PRO A N 1
ATOM 803 C CA . PRO A 1 110 ? 3.231 -1.287 -5.747 1.00 98.06 110 PRO A CA 1
ATOM 804 C C . PRO A 1 110 ? 2.381 -0.229 -6.460 1.00 98.06 110 PRO A C 1
ATOM 806 O O . PRO A 1 110 ? 2.647 0.974 -6.372 1.00 98.06 110 PRO A O 1
ATOM 809 N N . VAL A 1 111 ? 1.360 -0.687 -7.178 1.00 97.75 111 VAL A N 1
ATOM 810 C CA . VAL A 1 111 ? 0.368 0.186 -7.811 1.00 97.75 111 VAL A CA 1
ATOM 811 C C . VAL A 1 111 ? -0.975 -0.125 -7.188 1.00 97.75 111 VAL A C 1
ATOM 813 O O . VAL A 1 111 ? -1.382 -1.281 -7.123 1.00 97.75 111 VAL A O 1
ATOM 816 N N . LEU A 1 112 ? -1.654 0.907 -6.717 1.00 98.25 112 LEU A N 1
ATOM 817 C CA . LEU A 1 112 ? -2.995 0.805 -6.175 1.00 98.25 112 LEU A CA 1
ATOM 818 C C . LEU A 1 112 ? -3.985 1.335 -7.207 1.00 98.25 112 LEU A C 1
ATOM 820 O O . LEU A 1 112 ? -3.847 2.456 -7.678 1.00 98.25 112 LEU A O 1
ATOM 824 N N . GLU A 1 113 ? -4.999 0.552 -7.528 1.00 98.00 113 GLU A N 1
ATOM 825 C CA . GLU A 1 113 ? -6.162 0.986 -8.291 1.00 98.00 113 GLU A CA 1
ATOM 826 C C . GLU A 1 113 ? -7.338 1.181 -7.336 1.00 98.00 113 GLU A C 1
ATOM 828 O O . GLU A 1 113 ? -7.658 0.310 -6.519 1.00 98.00 113 GLU A O 1
ATOM 833 N N . PHE A 1 114 ? -7.970 2.350 -7.413 1.00 98.06 114 PHE A N 1
ATOM 834 C CA . PHE A 1 114 ? -9.144 2.665 -6.611 1.00 98.06 114 PHE A CA 1
ATOM 835 C C . PHE A 1 114 ? -10.071 3.626 -7.363 1.00 98.06 114 PHE A C 1
ATOM 837 O O . PHE A 1 114 ? -9.721 4.777 -7.641 1.00 98.06 114 PHE A O 1
ATOM 844 N N . GLY A 1 115 ? -11.286 3.159 -7.663 1.00 96.62 115 GLY A N 1
ATOM 845 C CA . GLY A 1 115 ? -12.205 3.878 -8.546 1.00 96.62 115 GLY A CA 1
ATOM 846 C C . GLY A 1 115 ? -11.674 3.882 -9.979 1.00 96.62 115 GLY A C 1
ATOM 847 O O . GLY A 1 115 ? -11.367 2.829 -10.514 1.00 96.62 115 GLY 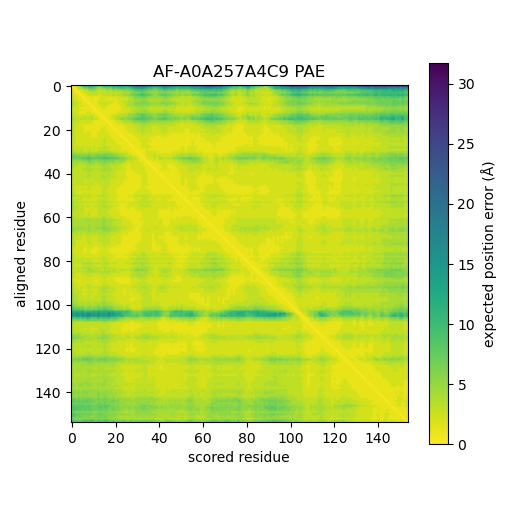A O 1
ATOM 848 N N . GLU A 1 116 ? -11.553 5.063 -10.583 1.00 96.50 116 GLU A N 1
ATOM 849 C CA . GLU A 1 116 ? -11.018 5.243 -11.946 1.00 96.50 116 GLU A CA 1
ATOM 850 C C . GLU A 1 116 ? -9.536 5.661 -11.951 1.00 96.50 116 GLU A C 1
ATOM 852 O O . GLU A 1 116 ? -8.996 6.048 -12.985 1.00 96.50 116 GLU A O 1
ATOM 857 N N . ASN A 1 117 ? -8.876 5.629 -10.788 1.00 96.69 117 ASN A N 1
ATOM 858 C CA . ASN A 1 117 ? -7.528 6.160 -10.609 1.00 96.69 117 ASN A CA 1
ATOM 859 C C . ASN A 1 117 ? -6.522 5.059 -10.275 1.00 96.69 117 ASN A C 1
ATOM 861 O O . ASN A 1 117 ? -6.822 4.129 -9.522 1.00 96.69 117 ASN A O 1
ATOM 865 N N . TYR A 1 118 ? -5.295 5.256 -10.757 1.00 96.00 118 TYR A N 1
ATOM 866 C CA . TYR A 1 118 ? -4.118 4.481 -10.383 1.00 96.00 118 TYR A CA 1
ATOM 867 C C . TYR A 1 118 ? -3.163 5.346 -9.556 1.00 96.00 118 TYR A C 1
ATOM 869 O O . TYR A 1 118 ? -2.897 6.500 -9.893 1.00 96.00 118 TYR A O 1
ATOM 877 N N . TYR A 1 119 ? -2.620 4.770 -8.491 1.00 97.50 119 TYR A N 1
ATOM 878 C CA . TYR A 1 119 ? -1.727 5.412 -7.536 1.00 97.50 119 TYR A CA 1
ATOM 879 C C . TYR A 1 119 ? -0.414 4.634 -7.477 1.00 97.50 119 TYR A C 1
ATOM 881 O O . TYR A 1 119 ? -0.396 3.443 -7.167 1.00 97.50 119 TYR A O 1
ATOM 889 N N . LEU A 1 120 ? 0.695 5.310 -7.770 1.00 97.38 120 LEU A N 1
ATOM 890 C CA . LEU A 1 120 ? 2.038 4.744 -7.651 1.00 97.38 120 LEU A CA 1
ATOM 891 C C . LEU A 1 120 ? 2.502 4.885 -6.201 1.00 97.38 120 LEU A C 1
ATOM 893 O O . LEU A 1 120 ? 2.691 6.005 -5.725 1.00 97.38 120 LEU A O 1
ATOM 897 N N . LEU A 1 121 ? 2.689 3.768 -5.500 1.00 98.06 121 LEU A N 1
ATOM 898 C CA . LEU A 1 121 ? 3.099 3.776 -4.097 1.00 98.06 121 LEU A CA 1
ATOM 899 C C . LEU A 1 121 ? 4.618 3.623 -4.017 1.00 98.06 121 LEU A C 1
ATOM 901 O O . LEU A 1 121 ? 5.163 2.528 -4.141 1.00 98.06 121 LEU A O 1
ATOM 905 N N . VAL A 1 122 ? 5.311 4.748 -3.857 1.00 98.31 122 VAL A N 1
ATOM 906 C CA . VAL A 1 122 ? 6.776 4.804 -3.826 1.00 98.31 122 VAL A CA 1
ATOM 907 C C . VAL A 1 122 ? 7.241 5.181 -2.428 1.00 98.31 122 VAL A C 1
ATOM 909 O O . VAL A 1 122 ? 6.854 6.222 -1.903 1.00 98.31 122 VAL A O 1
ATOM 912 N N . SER A 1 123 ? 8.112 4.359 -1.848 1.00 97.94 123 SER A N 1
ATOM 913 C CA . SER A 1 123 ? 8.610 4.544 -0.483 1.00 97.94 123 SER A CA 1
ATOM 914 C C . SER A 1 123 ? 10.125 4.697 -0.473 1.00 97.94 123 SER A C 1
ATOM 916 O O . SER A 1 123 ? 10.840 3.905 -1.076 1.00 97.94 123 SER A O 1
ATOM 918 N N . HIS A 1 124 ? 10.612 5.713 0.232 1.00 97.75 124 HIS A N 1
ATOM 919 C CA . HIS A 1 124 ? 12.033 5.975 0.464 1.00 97.75 124 HIS A CA 1
ATOM 920 C C . HIS A 1 124 ? 12.223 6.519 1.874 1.00 97.75 124 HIS A C 1
ATOM 922 O O . HIS A 1 124 ? 11.283 7.016 2.489 1.00 97.75 124 HIS A O 1
ATOM 928 N N . GLU A 1 125 ? 13.460 6.490 2.354 1.00 95.81 125 GLU A N 1
ATOM 929 C CA . GLU A 1 125 ? 13.872 7.080 3.629 1.00 95.81 125 GLU A CA 1
ATOM 930 C C . GLU A 1 125 ? 13.698 8.608 3.689 1.00 95.81 125 GLU A C 1
ATOM 932 O O . GLU A 1 125 ? 13.706 9.195 4.768 1.00 95.81 125 GLU A O 1
ATOM 937 N N . ASP A 1 126 ? 13.553 9.255 2.530 1.00 95.50 126 ASP A N 1
ATOM 938 C CA . ASP A 1 126 ? 13.282 10.683 2.389 1.00 95.50 126 ASP A CA 1
ATOM 939 C C . ASP A 1 126 ? 12.104 10.909 1.435 1.00 95.50 126 ASP A C 1
ATOM 941 O O . ASP A 1 126 ? 12.063 10.383 0.317 1.00 95.50 126 ASP A O 1
ATOM 945 N N . ILE A 1 127 ? 11.162 11.754 1.857 1.00 95.12 127 ILE A N 1
ATOM 946 C CA . ILE A 1 127 ? 9.940 12.029 1.098 1.00 95.12 127 ILE A CA 1
ATOM 947 C C . ILE A 1 127 ? 10.237 12.687 -0.259 1.00 95.12 127 ILE A C 1
ATOM 949 O O . ILE A 1 127 ? 9.544 12.426 -1.242 1.00 95.12 127 ILE A O 1
ATOM 953 N N . ASN A 1 128 ? 11.305 13.487 -0.370 1.00 97.62 128 ASN A N 1
ATOM 954 C CA . ASN A 1 128 ? 11.669 14.104 -1.646 1.00 97.62 128 ASN A CA 1
ATOM 955 C C . ASN A 1 128 ? 12.205 13.065 -2.635 1.00 97.62 128 ASN A C 1
ATOM 957 O O . ASN A 1 128 ? 11.951 13.181 -3.835 1.00 97.62 128 ASN A O 1
ATOM 961 N N . LYS A 1 129 ? 12.928 12.041 -2.163 1.00 98.00 129 LYS A N 1
ATOM 962 C CA . LYS A 1 129 ? 13.329 10.899 -2.999 1.00 98.00 129 LYS A CA 1
ATOM 963 C C . LYS A 1 129 ? 12.112 10.124 -3.492 1.00 98.00 129 LYS A C 1
ATOM 965 O O . LYS A 1 129 ? 12.024 9.883 -4.697 1.00 98.00 129 LYS A O 1
ATOM 970 N N . ALA A 1 130 ? 11.161 9.834 -2.601 1.00 97.69 130 ALA A N 1
ATOM 971 C CA . ALA A 1 130 ? 9.909 9.170 -2.960 1.00 97.69 130 ALA A CA 1
ATOM 972 C C . ALA A 1 130 ? 9.144 9.947 -4.042 1.00 97.69 130 ALA A C 1
ATOM 974 O O . ALA A 1 130 ? 8.829 9.386 -5.091 1.00 97.69 130 ALA A O 1
ATOM 975 N N . PHE A 1 131 ? 8.951 11.259 -3.860 1.00 97.06 131 PHE A N 1
ATOM 976 C CA . PHE A 1 131 ? 8.292 12.102 -4.860 1.00 97.06 131 PHE A CA 1
ATOM 977 C C . PHE A 1 131 ? 9.033 12.134 -6.194 1.00 97.06 131 PHE A C 1
ATOM 979 O O . PHE A 1 131 ? 8.419 11.981 -7.248 1.00 97.06 131 PHE A O 1
ATOM 986 N N . ARG A 1 132 ? 10.358 12.312 -6.178 1.00 97.69 132 ARG A N 1
ATOM 987 C CA . ARG A 1 132 ? 11.154 12.373 -7.411 1.00 97.69 132 ARG A CA 1
ATOM 988 C C . ARG A 1 132 ? 11.078 11.076 -8.208 1.00 97.69 132 ARG A C 1
ATOM 990 O O . ARG A 1 132 ? 11.004 11.142 -9.432 1.00 97.69 132 ARG A O 1
ATOM 997 N N . GLU A 1 133 ? 11.137 9.915 -7.559 1.00 97.81 133 GLU A N 1
ATOM 998 C CA . GLU A 1 133 ? 10.993 8.635 -8.261 1.00 97.81 133 GLU A CA 1
ATOM 999 C C . GLU A 1 133 ? 9.548 8.402 -8.718 1.00 97.81 133 GLU A C 1
ATOM 1001 O O . GLU A 1 133 ? 9.351 8.016 -9.869 1.00 97.81 133 GLU A O 1
ATOM 1006 N N . GLY A 1 134 ? 8.553 8.721 -7.884 1.00 97.19 134 GLY A N 1
ATOM 1007 C CA . GLY A 1 134 ? 7.135 8.615 -8.237 1.00 97.19 134 GLY A CA 1
ATOM 1008 C C . GLY A 1 134 ? 6.760 9.444 -9.466 1.00 97.19 134 GLY A C 1
ATOM 1009 O O . GLY A 1 134 ? 6.168 8.913 -10.402 1.00 97.19 134 GLY A O 1
ATOM 1010 N N . ILE A 1 135 ? 7.189 10.709 -9.523 1.00 96.75 135 ILE A N 1
ATOM 1011 C CA . ILE A 1 135 ? 6.961 11.587 -10.683 1.00 96.75 135 ILE A CA 1
ATOM 1012 C C . ILE A 1 135 ? 7.660 11.027 -11.924 1.00 96.75 135 ILE A C 1
ATOM 1014 O O . ILE A 1 135 ? 7.039 10.890 -12.973 1.00 96.75 135 ILE A O 1
ATOM 1018 N N . LYS A 1 136 ? 8.935 10.630 -11.814 1.00 96.88 136 LYS A N 1
ATOM 1019 C CA . LYS A 1 136 ? 9.665 10.025 -12.943 1.00 96.88 136 LYS A CA 1
ATOM 1020 C C . LYS A 1 136 ? 8.977 8.768 -13.471 1.00 96.88 136 LYS A C 1
ATOM 1022 O O . LYS A 1 136 ? 9.020 8.519 -14.673 1.00 96.88 136 LYS A O 1
ATOM 1027 N N . LEU A 1 137 ? 8.396 7.962 -12.586 1.00 95.94 137 LEU A N 1
ATOM 1028 C CA . LEU A 1 137 ? 7.666 6.761 -12.966 1.00 95.94 137 LEU A CA 1
ATOM 1029 C C . LEU A 1 137 ? 6.348 7.113 -13.664 1.00 95.94 137 LEU A C 1
ATOM 1031 O O . LEU A 1 137 ? 6.070 6.538 -14.711 1.00 95.94 137 LEU A O 1
ATOM 1035 N N . ALA A 1 138 ? 5.590 8.080 -13.140 1.00 95.62 138 ALA A N 1
ATOM 1036 C CA . ALA A 1 138 ? 4.350 8.552 -13.755 1.00 95.62 138 ALA A CA 1
ATOM 1037 C C . ALA A 1 138 ? 4.582 9.056 -15.185 1.00 95.62 138 ALA A C 1
ATOM 1039 O O . ALA A 1 138 ? 3.929 8.583 -16.111 1.00 95.62 138 ALA A O 1
ATOM 1040 N N . VAL A 1 139 ? 5.579 9.925 -15.377 1.00 96.94 139 VAL A N 1
ATOM 1041 C CA . VAL A 1 139 ? 5.939 10.471 -16.696 1.00 96.94 139 VAL A CA 1
ATOM 1042 C C . VAL A 1 139 ? 6.291 9.350 -17.674 1.00 96.94 139 VAL A C 1
ATOM 1044 O O . VAL A 1 139 ? 5.739 9.296 -18.765 1.00 96.94 139 VAL A O 1
ATOM 1047 N N . LYS A 1 140 ? 7.132 8.389 -17.265 1.00 95.06 140 LYS A N 1
ATOM 1048 C CA . LYS A 1 140 ? 7.487 7.233 -18.110 1.00 95.06 140 LYS A CA 1
ATOM 1049 C C . LYS A 1 140 ? 6.285 6.369 -18.481 1.00 95.06 140 LYS A C 1
ATOM 1051 O O . LYS A 1 140 ? 6.227 5.842 -19.589 1.00 95.06 140 LYS A O 1
ATOM 1056 N N . ILE A 1 141 ? 5.352 6.175 -17.549 1.00 93.12 141 ILE A N 1
ATOM 1057 C CA . ILE A 1 141 ? 4.134 5.401 -17.802 1.00 93.12 141 ILE A CA 1
ATOM 1058 C C . ILE A 1 141 ? 3.261 6.127 -18.825 1.00 93.12 141 ILE A C 1
ATOM 1060 O O . ILE A 1 141 ? 2.775 5.478 -19.748 1.00 93.12 141 ILE A O 1
ATOM 1064 N N . LEU A 1 142 ? 3.089 7.443 -18.697 1.00 94.81 142 LEU A N 1
ATOM 1065 C CA . LEU A 1 142 ? 2.309 8.251 -19.637 1.00 94.81 142 LEU A CA 1
ATOM 1066 C C . LEU A 1 142 ? 2.956 8.291 -21.026 1.00 94.81 142 LEU A C 1
ATOM 1068 O O . LEU A 1 142 ? 2.274 7.999 -22.005 1.00 94.81 142 LEU A O 1
ATOM 1072 N N . GLU A 1 143 ? 4.264 8.551 -21.099 1.00 96.94 143 GLU A N 1
ATOM 1073 C CA . GLU A 1 143 ? 5.061 8.533 -22.335 1.00 96.94 143 GLU A CA 1
ATOM 1074 C C . GLU A 1 143 ? 4.848 7.215 -23.097 1.00 96.94 143 GLU A C 1
ATOM 1076 O O . GLU A 1 143 ? 4.437 7.207 -24.257 1.00 96.94 143 GLU A O 1
ATOM 1081 N N . HIS A 1 144 ? 5.027 6.082 -22.411 1.00 92.75 144 HIS A N 1
ATOM 1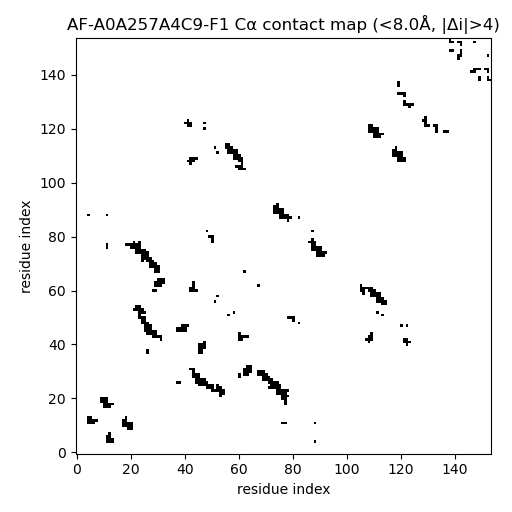082 C CA . HIS A 1 144 ? 4.870 4.760 -23.013 1.00 92.75 144 HIS A CA 1
ATOM 1083 C C . HIS A 1 144 ? 3.413 4.429 -23.370 1.00 92.75 144 HIS A C 1
ATOM 1085 O O . HIS A 1 144 ? 3.149 3.868 -24.430 1.00 92.75 144 HIS A O 1
ATOM 1091 N N . SER A 1 145 ? 2.459 4.735 -22.486 1.00 91.81 145 SER A N 1
ATOM 1092 C CA . SER A 1 145 ? 1.061 4.309 -22.656 1.00 91.81 145 SER A CA 1
ATOM 1093 C C . SER A 1 145 ? 0.310 5.142 -23.691 1.00 91.81 145 SER A C 1
ATOM 1095 O O . SER A 1 145 ? -0.605 4.629 -24.330 1.00 91.81 145 SER A O 1
ATOM 1097 N N . LEU A 1 146 ? 0.685 6.414 -23.852 1.00 95.25 146 LEU A N 1
ATOM 1098 C CA . LEU A 1 146 ? 0.041 7.344 -24.781 1.00 95.25 146 LEU A CA 1
ATOM 1099 C C . LEU A 1 146 ? 0.866 7.582 -26.054 1.00 95.25 146 LEU A C 1
ATOM 1101 O O . LEU A 1 146 ? 0.343 8.158 -27.005 1.00 95.25 146 LEU A O 1
ATOM 1105 N N . GLY A 1 147 ? 2.128 7.140 -26.096 1.00 96.81 147 GLY A N 1
ATOM 1106 C CA . GLY A 1 147 ? 3.024 7.376 -27.231 1.00 96.81 147 GLY A CA 1
ATOM 1107 C C . GLY A 1 147 ? 3.351 8.859 -27.440 1.00 96.81 147 GLY A C 1
ATOM 1108 O O . GLY A 1 147 ? 3.542 9.286 -28.577 1.00 96.81 147 GLY A O 1
ATOM 1109 N N . ILE A 1 148 ? 3.358 9.638 -26.357 1.00 97.81 148 ILE A N 1
ATOM 1110 C CA . ILE A 1 148 ? 3.636 11.082 -26.352 1.00 97.81 148 ILE A CA 1
ATOM 1111 C C . ILE A 1 148 ? 5.099 11.350 -25.990 1.00 97.81 148 ILE A C 1
ATOM 1113 O O . ILE A 1 148 ? 5.791 10.448 -25.520 1.00 97.81 148 ILE A O 1
ATOM 1117 N N . SER A 1 149 ? 5.586 12.571 -26.220 1.00 97.75 149 SER A N 1
ATOM 1118 C CA . SER A 1 149 ? 6.942 12.942 -25.805 1.00 97.75 149 SER A CA 1
ATOM 1119 C C . SER A 1 149 ? 7.055 13.043 -24.281 1.00 97.75 149 SER A C 1
ATOM 1121 O O . SER A 1 149 ? 6.059 13.150 -23.563 1.00 97.75 149 SER A O 1
ATOM 1123 N N . TRP A 1 150 ? 8.292 13.057 -23.782 1.00 96.62 150 TRP A N 1
ATOM 1124 C CA . TRP A 1 150 ? 8.557 13.312 -22.369 1.00 96.62 150 TRP A CA 1
ATOM 1125 C C . TRP A 1 150 ? 8.004 14.674 -21.923 1.00 96.62 150 TRP A C 1
ATOM 1127 O O . TRP A 1 150 ? 7.456 14.775 -20.831 1.00 96.62 150 TRP A O 1
ATOM 1137 N N . GLU A 1 151 ? 8.120 15.704 -22.770 1.00 97.25 151 GLU A N 1
ATOM 1138 C CA . GLU A 1 151 ? 7.634 17.058 -22.486 1.00 97.25 151 GLU A CA 1
ATOM 1139 C C . GLU A 1 151 ? 6.110 17.126 -22.354 1.00 97.25 151 GLU A C 1
ATOM 1141 O O . GLU A 1 151 ? 5.623 17.887 -21.527 1.00 97.25 151 GLU A O 1
ATOM 1146 N N . ASP A 1 152 ? 5.368 16.339 -23.138 1.00 96.88 152 ASP A N 1
ATOM 1147 C CA . ASP A 1 152 ? 3.903 16.279 -23.052 1.00 96.88 152 ASP A CA 1
ATOM 1148 C C . ASP A 1 152 ? 3.429 15.443 -21.850 1.00 96.88 152 ASP A C 1
ATOM 1150 O O . ASP A 1 152 ? 2.319 15.629 -21.350 1.00 96.88 152 ASP A O 1
ATOM 1154 N N . ALA A 1 153 ? 4.256 14.499 -21.394 1.00 96.06 153 ALA A N 1
ATOM 1155 C CA . ALA A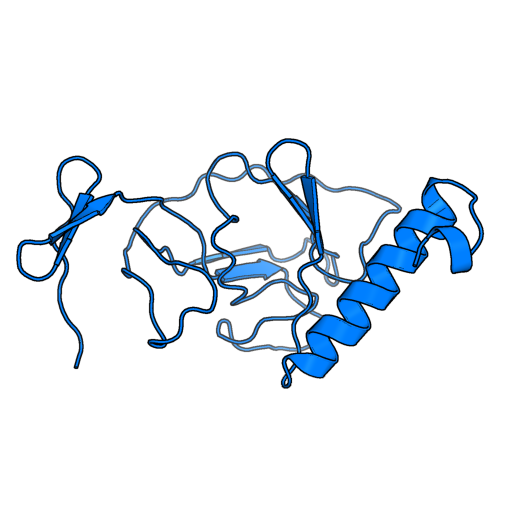 1 153 ? 3.969 13.644 -20.248 1.00 96.06 153 ALA A CA 1
ATOM 1156 C C . ALA A 1 153 ? 4.322 14.279 -18.884 1.00 96.06 153 ALA A C 1
ATOM 1158 O O . ALA A 1 153 ? 3.858 13.764 -17.862 1.00 96.06 153 ALA A O 1
ATOM 1159 N N . TYR A 1 154 ? 5.161 15.325 -18.855 1.00 93.56 154 TYR A N 1
ATOM 1160 C CA . TYR A 1 154 ? 5.665 16.008 -17.649 1.00 93.56 154 TYR A CA 1
ATOM 1161 C C . TYR A 1 154 ? 4.792 17.193 -17.217 1.00 93.56 154 TYR A C 1
ATOM 1163 O O . TYR A 1 154 ? 4.444 17.239 -16.013 1.00 93.56 154 TYR A O 1
#

Mean predicted aligned error: 3.2 Å

Nearest PDB structures (foldseek):
  2f4l-assembly2_D  TM=9.655E-01  e=8.970E-13  Thermotoga maritima MSB8
  2f4l-assembly2_C  TM=9.637E-01  e=1.419E-12  Thermotoga maritima MSB8
  3tkk-assembly2_D  TM=9.661E-01  e=1.498E-11  Caldanaerobacter subterraneus subsp. tengcongensis
  2ii1-assembly2_B  TM=9.623E-01  e=3.911E-09  Halalkalibacterium halodurans
  5ubu-assembly1_A  TM=9.397E-01  e=2.291E-08  Yersinia enterocolitica subsp. palearctica Y11

Solvent-accessible surface area (backbone atoms only — not comparable to full-atom values): 9204 Å² total; per-residue (Å²): 135,91,79,89,61,56,75,54,99,62,23,35,40,53,98,89,42,79,42,74,47,54,55,26,43,27,23,44,32,35,41,49,88,63,95,73,62,66,84,49,45,37,48,33,29,21,38,59,58,43,64,69,43,26,94,80,44,47,78,49,68,34,74,64,38,89,87,29,58,70,52,75,47,61,31,23,40,31,60,58,84,77,46,87,80,82,56,57,45,75,45,88,85,86,85,88,83,87,88,84,86,73,77,100,62,67,55,88,36,24,34,38,36,47,88,96,44,77,43,77,52,55,64,54,102,40,71,67,59,18,51,55,51,39,52,56,49,52,28,52,49,43,18,67,75,69,72,48,51,67,79,81,37,104

Radius of gyration: 17.25 Å; Cα contacts (8 Å, |Δi|>4): 258; chains: 1; bounding box: 38×36×53 Å

pLDDT: mean 96.18, std 3.43, range [70.69, 98.81]

Secondary structure (DSSP, 8-state):
---PPEEETTEEEETTEEEE---EEEEEE---SS---TT--BTTEEE---TT-BTT-EEE----STTTT-EEEEEESS--TT-TTS--SEE-----------SS---SS-EEEETTEEEE----SSHHHHHHHHHHHHHHHHHHHHT--HHHH-